Protein AF-A0A2V7JJJ7-F1 (afdb_monomer_lite)

Foldseek 3Di:
DDPPQDPVNVVVVCCVVVVVVVVVVVVVVVQVPDFPDKDKAKFAWADWDFDDDPQTKIKTWGFGCPDDPDDGDIDIDIHNDVVVSVVSVVQHPHIDMDIDTHD

pLDDT: mean 82.18, std 10.05, range [39.75, 92.44]

Radius of gyration: 22.82 Å; chains: 1; bounding box: 62×27×62 Å

Secondary structure (DSSP, 8-state):
------HHHHHHHHHHHHHHHHHHHHHHHHHHH---EEEEEEEEEEEEEEE-SSS-EEEEEEEE---TTSPPEEEEEEE--HHHHHHHHHTTTSEEEEEEEE-

Structure (mmCIF, N/CA/C/O backbone):
data_AF-A0A2V7JJJ7-F1
#
_entry.id   AF-A0A2V7JJJ7-F1
#
loop_
_atom_site.group_PDB
_atom_site.id
_atom_site.type_symbol
_atom_site.label_atom_id
_atom_site.label_alt_id
_atom_site.label_comp_id
_atom_site.label_asym_id
_atom_site.label_entity_id
_atom_site.label_seq_id
_atom_site.pdbx_PDB_ins_code
_atom_site.Cartn_x
_atom_site.Cartn_y
_atom_site.Cartn_z
_atom_site.occupancy
_atom_site.B_iso_or_equiv
_atom_site.auth_seq_id
_atom_site.auth_comp_id
_atom_site.auth_asym_id
_atom_site.auth_atom_id
_atom_site.pdbx_PDB_model_num
ATOM 1 N N . MET A 1 1 ? -28.852 -14.462 43.475 1.00 39.75 1 MET A N 1
ATOM 2 C CA . MET A 1 1 ? -28.885 -12.990 43.314 1.00 39.75 1 MET A CA 1
ATOM 3 C C . MET A 1 1 ? -29.264 -12.685 41.874 1.00 39.75 1 MET A C 1
ATOM 5 O O . MET A 1 1 ? -28.432 -12.847 40.994 1.00 39.75 1 MET A O 1
ATOM 9 N N . ASN A 1 2 ? -30.526 -12.331 41.618 1.00 45.25 2 ASN A N 1
ATOM 10 C CA . ASN A 1 2 ? -30.984 -11.966 40.275 1.00 45.25 2 ASN A CA 1
ATOM 11 C C . ASN A 1 2 ? -30.741 -10.469 40.080 1.00 45.25 2 ASN A C 1
ATOM 13 O O . ASN A 1 2 ? -31.491 -9.649 40.602 1.00 45.25 2 ASN A O 1
ATOM 17 N N . PHE A 1 3 ? -29.671 -10.113 39.371 1.00 60.66 3 PHE A N 1
ATOM 18 C CA . PHE A 1 3 ? -29.436 -8.733 38.955 1.00 60.66 3 PHE A CA 1
ATOM 19 C C . PHE A 1 3 ? -30.454 -8.365 37.870 1.00 60.66 3 PHE A C 1
ATOM 21 O O . PHE A 1 3 ? -30.303 -8.717 36.700 1.00 60.66 3 PHE A O 1
ATOM 28 N N . THR A 1 4 ? -31.524 -7.672 38.251 1.00 64.88 4 THR A N 1
ATOM 29 C CA . THR A 1 4 ? -32.495 -7.104 37.314 1.00 64.88 4 THR A CA 1
ATOM 30 C C . THR A 1 4 ? -31.910 -5.829 36.706 1.00 64.88 4 THR A C 1
ATOM 32 O O . THR A 1 4 ? -32.052 -4.731 37.233 1.00 64.88 4 THR A O 1
ATOM 35 N N . ILE A 1 5 ? -31.197 -5.974 35.586 1.00 69.19 5 ILE A N 1
ATOM 36 C CA . ILE A 1 5 ? -30.603 -4.835 34.872 1.00 69.19 5 ILE A CA 1
ATOM 37 C C . ILE A 1 5 ? -31.728 -3.933 34.333 1.00 69.19 5 ILE A C 1
ATOM 39 O O . ILE A 1 5 ? -32.514 -4.349 33.474 1.00 69.19 5 ILE A O 1
ATOM 43 N N . SER A 1 6 ? -31.788 -2.694 34.824 1.00 76.62 6 SER A N 1
ATOM 44 C CA . SER A 1 6 ? -32.751 -1.666 34.412 1.00 76.62 6 SER A CA 1
ATOM 45 C C . SER A 1 6 ? -32.559 -1.253 32.944 1.00 76.62 6 SER A C 1
ATOM 47 O O . SER A 1 6 ? -31.455 -1.328 32.398 1.00 76.62 6 SER A O 1
ATOM 49 N N . ARG A 1 7 ? -33.627 -0.776 32.284 1.00 78.19 7 ARG A N 1
ATOM 50 C CA . ARG A 1 7 ? -33.612 -0.301 30.882 1.00 78.19 7 ARG A CA 1
ATOM 51 C C . ARG A 1 7 ? -32.498 0.723 30.622 1.00 78.19 7 ARG A C 1
ATOM 53 O O . ARG A 1 7 ? -31.844 0.654 29.587 1.00 78.19 7 ARG A O 1
ATOM 60 N N . THR A 1 8 ? -32.243 1.618 31.575 1.00 76.25 8 THR A N 1
ATOM 61 C CA . THR A 1 8 ? -31.178 2.630 31.494 1.00 76.25 8 THR A CA 1
ATOM 62 C C . THR A 1 8 ? -29.781 2.017 31.589 1.00 76.25 8 THR A C 1
ATOM 64 O O . THR A 1 8 ? -28.901 2.393 30.825 1.00 76.25 8 THR A O 1
ATOM 67 N N . GLN A 1 9 ? -29.579 1.011 32.444 1.00 78.38 9 GLN A N 1
ATOM 68 C CA . GLN A 1 9 ? -28.297 0.305 32.567 1.00 78.38 9 GLN A CA 1
ATOM 69 C C . GLN A 1 9 ? -27.960 -0.497 31.303 1.00 78.38 9 GLN A C 1
ATOM 71 O O . GLN A 1 9 ? -26.807 -0.511 30.883 1.00 78.38 9 GLN A O 1
ATOM 76 N N . LYS A 1 10 ? -28.960 -1.098 30.640 1.00 79.06 10 LYS A N 1
ATOM 77 C CA . LYS A 1 10 ? -28.763 -1.761 29.336 1.00 79.06 10 LYS A CA 1
ATOM 78 C C . LYS A 1 10 ? -28.318 -0.774 28.255 1.00 79.06 10 LYS A C 1
ATOM 80 O O . LYS A 1 10 ? -27.424 -1.095 27.482 1.00 79.06 10 LYS A O 1
ATOM 85 N N . LEU A 1 11 ? -28.908 0.424 28.229 1.00 80.94 11 LEU A N 1
ATOM 86 C CA . LEU A 1 11 ? -28.530 1.487 27.291 1.00 80.94 11 LEU A CA 1
ATOM 87 C C . LEU A 1 11 ? -27.123 2.034 27.567 1.00 80.94 11 LEU A C 1
ATOM 89 O O . LEU A 1 11 ? -26.382 2.280 26.623 1.00 80.94 11 LEU A O 1
ATOM 93 N N . ILE A 1 12 ? -26.727 2.169 28.836 1.00 83.44 12 ILE A N 1
ATOM 94 C CA . ILE A 1 12 ? -25.374 2.606 29.214 1.00 83.44 12 ILE A CA 1
ATOM 95 C C . ILE A 1 12 ? -24.332 1.559 28.807 1.00 83.44 12 ILE A C 1
ATOM 97 O O . ILE A 1 12 ? -23.332 1.909 28.189 1.00 83.44 12 ILE A O 1
ATOM 101 N N . ILE A 1 13 ? -24.578 0.275 29.085 1.00 83.06 13 ILE A N 1
ATOM 102 C CA . ILE A 1 13 ? -23.675 -0.815 28.680 1.00 83.06 13 ILE A CA 1
ATOM 103 C C . ILE A 1 13 ? -23.576 -0.885 27.150 1.00 83.06 13 ILE A C 1
ATOM 105 O O . ILE A 1 13 ? -22.477 -0.992 26.611 1.00 83.06 13 ILE A O 1
ATOM 109 N N . ALA A 1 14 ? -24.703 -0.758 26.442 1.00 84.44 14 ALA A N 1
ATOM 110 C CA . ALA A 1 14 ? -24.705 -0.687 24.985 1.00 84.44 14 ALA A CA 1
ATOM 111 C C . ALA A 1 14 ? -23.908 0.524 24.479 1.00 84.44 14 ALA A C 1
ATOM 113 O O . ALA A 1 14 ? -23.092 0.372 23.579 1.00 84.44 14 ALA A O 1
ATOM 114 N N . GLY A 1 15 ? -24.069 1.701 25.089 1.00 85.88 15 GLY A N 1
ATOM 115 C CA . GLY A 1 15 ? -23.303 2.900 24.751 1.00 85.88 15 GLY A CA 1
ATOM 116 C C . GLY A 1 15 ? -21.798 2.724 24.958 1.00 85.88 15 GLY A C 1
ATOM 117 O O . GLY A 1 15 ? -21.025 3.058 24.069 1.00 85.88 15 GLY A O 1
ATOM 118 N N . VAL A 1 16 ? -21.376 2.130 26.077 1.00 88.75 16 VAL A N 1
ATOM 119 C CA . VAL A 1 16 ? -19.956 1.875 26.388 1.00 88.75 16 VAL A CA 1
ATOM 120 C C . VAL A 1 16 ? -19.301 0.912 25.393 1.00 88.75 16 VAL A C 1
ATOM 122 O O . VAL A 1 16 ? -18.109 1.034 25.135 1.00 88.75 16 VAL A O 1
ATOM 125 N N . VAL A 1 17 ? -20.059 -0.016 24.804 1.00 88.00 17 VAL A N 1
ATOM 126 C CA . VAL A 1 17 ? -19.539 -0.968 23.805 1.00 88.00 17 VAL A CA 1
ATOM 127 C C . VAL A 1 17 ? -19.638 -0.415 22.380 1.00 88.00 17 VAL A C 1
ATOM 129 O O . VAL A 1 17 ? -18.720 -0.579 21.580 1.00 88.00 17 VAL A O 1
ATOM 132 N N . ILE A 1 18 ? -20.734 0.265 22.047 1.00 90.25 18 ILE A N 1
ATOM 133 C CA . ILE A 1 18 ? -21.000 0.770 20.694 1.00 90.25 18 ILE A CA 1
ATOM 134 C C . ILE A 1 18 ? -20.173 2.025 20.398 1.00 90.25 18 ILE A C 1
ATOM 136 O O . ILE A 1 18 ? -19.685 2.182 19.282 1.00 90.25 18 ILE A O 1
ATOM 140 N N . LEU A 1 19 ? -19.9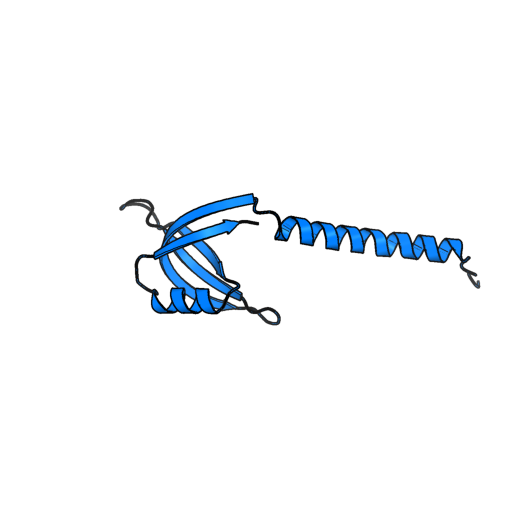62 2.902 21.381 1.00 91.19 19 LEU A N 1
ATOM 141 C CA . LEU A 1 19 ? -19.181 4.125 21.205 1.00 91.19 19 LEU A CA 1
ATOM 142 C C . LEU A 1 19 ? -17.738 3.863 20.725 1.00 91.19 19 LEU A C 1
ATOM 144 O O . LEU A 1 19 ? -17.358 4.453 19.713 1.00 91.19 19 LEU A O 1
ATOM 148 N N . PRO A 1 20 ? -16.929 2.983 21.354 1.00 90.44 20 PRO A N 1
ATOM 149 C CA . PRO A 1 20 ? -15.582 2.698 20.864 1.00 90.44 20 PRO A CA 1
ATOM 150 C C . PRO A 1 20 ? -15.590 2.010 19.496 1.00 90.44 20 PRO A C 1
ATOM 152 O O . PRO A 1 20 ? -14.709 2.289 18.688 1.00 90.44 20 PRO A O 1
ATOM 155 N N . LEU A 1 21 ? -16.594 1.176 19.190 1.00 91.44 21 LEU A N 1
ATOM 156 C CA . LEU A 1 21 ? -16.748 0.583 17.856 1.00 91.44 21 LEU A CA 1
ATOM 157 C C . LEU A 1 21 ? -16.979 1.657 16.788 1.00 91.44 21 LEU A C 1
ATOM 159 O O . LEU A 1 21 ? -16.306 1.654 15.759 1.00 91.44 21 LEU A O 1
ATOM 163 N N . ILE A 1 22 ? -17.873 2.611 17.055 1.00 92.12 22 ILE A N 1
ATOM 164 C CA . ILE A 1 22 ? -18.142 3.735 16.152 1.00 92.12 22 ILE A CA 1
ATOM 165 C C . ILE A 1 22 ? -16.881 4.582 15.969 1.00 92.12 22 ILE A C 1
ATOM 167 O O . ILE A 1 22 ? -16.485 4.852 14.834 1.00 92.12 22 ILE A O 1
ATOM 171 N N . LEU A 1 23 ? -16.206 4.947 17.061 1.00 92.44 23 LEU A N 1
ATOM 172 C CA . LEU A 1 23 ? -14.964 5.722 17.004 1.00 92.44 23 LEU A CA 1
ATOM 173 C C . LEU A 1 23 ? -13.877 4.999 16.202 1.00 92.44 23 LEU A C 1
ATOM 175 O O . LEU A 1 23 ? -13.215 5.623 15.378 1.00 92.44 23 LEU A O 1
ATOM 179 N N . PHE A 1 24 ? -13.733 3.685 16.375 1.00 92.38 24 PHE A N 1
ATOM 180 C CA . PHE A 1 24 ? -12.783 2.880 15.613 1.00 92.38 24 PHE A CA 1
ATOM 181 C C . PHE A 1 24 ? -13.125 2.842 14.116 1.00 92.38 24 PHE A C 1
ATOM 183 O O . PHE A 1 24 ? -12.247 3.029 13.270 1.00 92.38 24 PHE A O 1
ATOM 190 N N . THR A 1 25 ? -14.402 2.663 13.761 1.00 90.19 25 THR A N 1
ATOM 191 C CA . THR A 1 25 ? -14.834 2.695 12.352 1.00 90.19 25 THR A CA 1
ATOM 192 C C . THR A 1 25 ? -14.615 4.062 11.703 1.00 90.19 25 THR A C 1
ATOM 194 O O . THR A 1 25 ? -14.087 4.132 10.597 1.00 90.19 25 THR A O 1
ATOM 197 N N . LEU A 1 26 ? -14.932 5.155 12.402 1.00 90.88 26 LEU A N 1
ATOM 198 C CA . LEU A 1 26 ? -14.680 6.517 11.923 1.00 90.88 26 LEU A CA 1
ATOM 199 C C . LEU A 1 26 ? -13.187 6.802 11.777 1.00 90.88 26 LEU A C 1
ATOM 201 O O . LEU A 1 26 ? -12.771 7.374 10.774 1.00 90.88 26 LEU A O 1
ATOM 205 N N . TYR A 1 27 ? -12.380 6.376 12.749 1.00 87.94 27 TYR A N 1
ATOM 206 C CA . TYR A 1 27 ? -10.935 6.562 12.717 1.00 87.94 27 TYR A CA 1
ATOM 207 C C . TYR A 1 27 ? -10.298 5.833 11.532 1.00 87.94 27 TYR A C 1
ATOM 209 O O . TYR A 1 27 ? -9.575 6.449 10.753 1.00 87.94 27 TYR A O 1
ATOM 217 N N . THR A 1 28 ? -10.605 4.545 11.351 1.00 87.25 28 THR A N 1
ATOM 218 C CA . THR A 1 28 ? -10.089 3.768 10.212 1.00 87.25 28 THR A CA 1
ATOM 219 C C . THR A 1 28 ? -10.554 4.337 8.875 1.00 87.25 28 THR A C 1
ATOM 221 O O . THR A 1 28 ? -9.765 4.433 7.939 1.00 87.25 28 THR A O 1
ATOM 224 N N . TRP A 1 29 ? -11.806 4.785 8.777 1.00 87.25 29 TRP A N 1
ATOM 225 C CA . TRP A 1 29 ? -12.307 5.432 7.567 1.00 87.25 29 TRP A CA 1
ATOM 226 C C . TRP A 1 29 ? -11.575 6.745 7.255 1.00 87.25 29 TRP A C 1
ATOM 228 O O . TRP A 1 29 ? -11.201 6.980 6.103 1.00 87.25 29 TRP A O 1
ATOM 238 N N . ALA A 1 30 ? -11.321 7.575 8.269 1.00 85.31 30 ALA A N 1
ATOM 239 C CA . ALA A 1 30 ? -10.609 8.838 8.111 1.00 85.31 30 ALA A CA 1
ATOM 240 C C . ALA A 1 30 ? -9.149 8.628 7.676 1.00 85.31 30 ALA A C 1
ATOM 242 O O . ALA A 1 30 ? -8.697 9.285 6.738 1.00 85.31 30 ALA A O 1
ATOM 243 N N . THR A 1 31 ? -8.430 7.685 8.296 1.00 81.69 31 THR A N 1
ATOM 244 C CA . THR A 1 31 ? -7.022 7.407 7.962 1.00 81.69 31 THR A CA 1
ATOM 245 C C . THR A 1 31 ? -6.859 6.798 6.572 1.00 81.69 31 THR A C 1
ATOM 247 O O . THR A 1 31 ? -5.968 7.197 5.837 1.00 81.69 31 THR A O 1
ATOM 250 N N . LEU A 1 32 ? -7.753 5.898 6.151 1.00 79.06 32 LEU A N 1
ATOM 251 C CA . LEU A 1 32 ? -7.726 5.326 4.798 1.00 79.06 32 LEU A CA 1
ATOM 252 C C . LEU A 1 32 ? -8.115 6.329 3.699 1.00 79.06 32 LEU A C 1
ATOM 254 O O . LEU A 1 32 ? -7.758 6.121 2.538 1.00 79.06 32 LEU A O 1
ATOM 258 N N . SER A 1 33 ? -8.863 7.380 4.041 1.00 76.50 33 SER A N 1
ATOM 259 C CA . SER A 1 33 ? -9.335 8.384 3.078 1.00 76.50 33 SER A CA 1
ATOM 260 C C . SER A 1 33 ? -8.358 9.548 2.917 1.00 76.50 33 SER A C 1
ATOM 262 O O . SER A 1 33 ? -8.204 10.076 1.814 1.00 76.50 33 SER A O 1
ATOM 264 N N . TYR A 1 34 ? -7.681 9.955 3.993 1.00 80.62 34 TYR A N 1
ATOM 265 C CA . TYR A 1 34 ? -6.711 11.041 3.933 1.00 80.62 34 TYR A CA 1
ATOM 266 C C . TYR A 1 34 ? -5.433 10.573 3.229 1.00 80.62 34 TYR A C 1
ATOM 268 O O . TYR A 1 34 ? -4.975 9.458 3.436 1.00 80.62 34 TYR A O 1
ATOM 276 N N . THR A 1 35 ? -4.874 11.391 2.338 1.00 75.69 35 THR A N 1
ATOM 277 C CA . THR A 1 35 ? -3.574 11.113 1.709 1.00 75.69 35 THR A CA 1
ATOM 278 C C . THR A 1 35 ? -2.546 12.000 2.392 1.00 75.69 35 THR A C 1
ATOM 280 O O . THR A 1 35 ? -2.530 13.205 2.154 1.00 75.69 35 THR A O 1
ATOM 283 N N . TYR A 1 36 ? -1.723 11.422 3.264 1.00 75.06 36 TYR A N 1
ATOM 284 C CA . TYR A 1 36 ? -0.673 12.143 3.980 1.00 75.06 36 TYR A CA 1
ATOM 285 C C . TYR A 1 36 ? 0.440 12.633 3.045 1.00 75.06 36 TYR A C 1
ATOM 287 O O . TYR A 1 36 ? 0.942 13.742 3.204 1.00 75.06 36 TYR A O 1
ATOM 295 N N . SER A 1 37 ? 0.827 11.818 2.062 1.00 78.25 37 SER A N 1
ATOM 296 C CA . SER A 1 37 ? 1.907 12.153 1.131 1.00 78.25 37 SER A CA 1
ATOM 297 C C . SER A 1 37 ? 1.634 11.578 -0.252 1.00 78.25 37 SER A C 1
ATOM 299 O O . SER A 1 37 ? 1.087 10.487 -0.393 1.00 78.25 37 SER A O 1
ATOM 301 N N . SER A 1 38 ? 2.016 12.307 -1.291 1.00 84.00 38 SER A N 1
ATOM 302 C CA . SER A 1 38 ? 1.969 11.835 -2.672 1.00 84.00 38 SER A CA 1
ATOM 303 C C . SER A 1 38 ? 3.243 12.238 -3.389 1.00 84.00 38 SER A C 1
ATOM 305 O O . SER A 1 38 ? 3.741 13.342 -3.180 1.00 84.00 38 SER A O 1
ATOM 307 N N . GLY A 1 39 ? 3.750 11.373 -4.258 1.00 83.88 39 GLY A N 1
ATOM 308 C CA . GLY A 1 39 ? 4.935 11.672 -5.051 1.00 83.88 39 GLY A CA 1
ATOM 309 C C . GLY A 1 39 ? 5.209 10.611 -6.103 1.00 83.88 39 GLY A C 1
ATOM 310 O O . GLY A 1 39 ? 4.452 9.650 -6.246 1.00 83.88 39 GLY A O 1
ATOM 311 N N . ASP A 1 40 ? 6.326 10.778 -6.802 1.00 84.44 40 ASP A N 1
ATOM 312 C CA . ASP A 1 40 ? 6.767 9.876 -7.860 1.00 84.44 40 ASP A CA 1
ATOM 313 C C . ASP A 1 40 ? 8.084 9.204 -7.472 1.00 84.44 40 ASP A C 1
ATOM 315 O O . ASP A 1 40 ? 8.990 9.836 -6.925 1.00 84.44 40 ASP A O 1
ATOM 319 N N . ARG A 1 41 ? 8.212 7.908 -7.765 1.00 84.88 41 ARG A N 1
ATOM 320 C CA . ARG A 1 41 ? 9.475 7.168 -7.647 1.00 84.88 41 ARG A CA 1
ATOM 321 C C . ARG A 1 41 ? 9.773 6.446 -8.950 1.00 84.88 41 ARG A C 1
ATOM 323 O O . ARG A 1 41 ? 8.917 5.747 -9.482 1.00 84.88 41 ARG A O 1
ATOM 330 N N . ALA A 1 42 ? 10.995 6.598 -9.453 1.00 85.81 42 ALA A N 1
ATOM 331 C CA . ALA A 1 42 ? 11.453 5.924 -10.662 1.00 85.81 42 ALA A CA 1
ATOM 332 C C . ALA A 1 42 ? 12.522 4.880 -10.335 1.00 85.81 42 ALA A C 1
ATOM 334 O O . ALA A 1 42 ? 13.477 5.155 -9.608 1.00 85.81 42 ALA A O 1
ATOM 335 N N . GLY A 1 43 ? 12.382 3.690 -10.906 1.00 86.69 43 GLY A N 1
ATOM 336 C CA . GLY A 1 43 ? 13.273 2.575 -10.620 1.00 86.69 43 GLY A CA 1
ATOM 337 C C . GLY A 1 43 ? 12.938 1.328 -11.424 1.00 86.69 43 GLY A C 1
ATOM 338 O O . GLY A 1 43 ? 12.214 1.383 -12.420 1.00 86.69 43 GLY A O 1
ATOM 339 N N . TYR A 1 44 ? 13.482 0.200 -10.980 1.00 87.12 44 TYR A N 1
ATOM 340 C CA . TYR A 1 44 ? 13.218 -1.113 -11.564 1.00 87.12 44 TYR A CA 1
ATOM 341 C C . TYR A 1 44 ? 12.427 -1.967 -10.581 1.00 87.12 44 TYR A C 1
ATOM 343 O O . TYR A 1 44 ? 12.840 -2.134 -9.433 1.00 87.12 44 TYR A O 1
ATOM 351 N N . VAL A 1 45 ? 11.301 -2.527 -11.023 1.00 88.06 45 VAL A N 1
ATOM 352 C CA . VAL A 1 45 ? 10.530 -3.479 -10.212 1.00 88.06 45 VAL A CA 1
ATOM 353 C C . VAL A 1 45 ? 11.247 -4.826 -10.247 1.00 88.06 45 VAL A C 1
ATOM 355 O O . VAL A 1 45 ? 11.384 -5.423 -11.314 1.00 88.06 45 VAL A O 1
ATOM 358 N N . GLN A 1 46 ? 11.724 -5.284 -9.088 1.00 84.88 46 GLN A N 1
ATOM 359 C CA . GLN A 1 46 ? 12.467 -6.544 -8.967 1.00 84.88 46 GLN A CA 1
ATOM 360 C C . GLN A 1 46 ? 11.559 -7.710 -8.586 1.00 84.88 46 GLN A C 1
ATOM 362 O O . GLN A 1 46 ? 11.757 -8.836 -9.036 1.00 84.88 46 GLN A O 1
ATOM 367 N N . LYS A 1 47 ? 10.554 -7.449 -7.748 1.00 86.56 47 LYS A N 1
ATOM 368 C CA . LYS A 1 47 ? 9.657 -8.478 -7.230 1.00 86.56 47 LYS A CA 1
ATOM 369 C C . LYS A 1 47 ? 8.243 -7.940 -7.194 1.00 86.56 47 LYS A C 1
ATOM 371 O O . LYS A 1 47 ? 8.018 -6.845 -6.695 1.00 86.56 47 LYS A O 1
ATOM 376 N N . PHE A 1 48 ? 7.295 -8.720 -7.692 1.00 91.38 48 PHE A N 1
ATOM 377 C CA . PHE A 1 48 ? 5.877 -8.396 -7.646 1.00 91.38 48 PHE A CA 1
ATOM 378 C C . PHE A 1 48 ? 5.089 -9.684 -7.428 1.00 91.38 48 PHE A C 1
ATOM 380 O O . PHE A 1 48 ? 5.302 -10.670 -8.129 1.00 91.38 48 PHE A O 1
ATOM 387 N N . SER A 1 49 ? 4.246 -9.728 -6.399 1.00 88.44 49 SER A N 1
ATOM 388 C CA . SER A 1 49 ? 3.534 -10.949 -6.023 1.00 88.44 49 SER A CA 1
ATOM 389 C C . SER A 1 49 ? 2.183 -10.632 -5.400 1.00 88.44 49 SER A C 1
ATOM 391 O O . SER A 1 49 ? 2.050 -9.695 -4.613 1.00 88.44 49 SER A O 1
ATOM 393 N N . ARG A 1 50 ? 1.175 -11.439 -5.735 1.00 90.12 50 ARG A N 1
ATOM 394 C CA . ARG A 1 50 ? -0.163 -11.349 -5.152 1.00 90.12 50 ARG A CA 1
ATOM 395 C C . ARG A 1 50 ? -0.183 -12.093 -3.821 1.00 90.12 50 ARG A C 1
ATOM 397 O O . ARG A 1 50 ? -0.144 -13.323 -3.805 1.00 90.12 50 ARG A O 1
ATOM 404 N N . LYS A 1 51 ? -0.255 -11.356 -2.715 1.00 86.06 51 LYS A N 1
ATOM 405 C CA . LYS A 1 51 ? -0.241 -11.905 -1.353 1.00 86.06 51 LYS A CA 1
ATOM 406 C C . LYS A 1 51 ? -1.540 -11.593 -0.619 1.00 86.06 51 LYS A C 1
ATOM 408 O O . LYS A 1 51 ? -2.265 -10.676 -0.983 1.00 86.06 51 LYS A O 1
ATOM 413 N N . GLY A 1 52 ? -1.844 -12.387 0.402 1.00 85.81 52 GLY A N 1
ATOM 414 C CA . GLY A 1 52 ? -3.036 -12.235 1.239 1.00 85.81 52 GLY A CA 1
ATOM 415 C C . GLY A 1 52 ? -3.905 -13.491 1.263 1.00 85.81 52 GLY A C 1
ATOM 416 O O . GLY A 1 52 ? -3.951 -14.254 0.295 1.00 85.81 52 GLY A O 1
ATOM 417 N N . TRP A 1 53 ? -4.580 -13.708 2.395 1.00 75.88 53 TRP A N 1
ATOM 418 C CA . TRP A 1 53 ? -5.409 -14.895 2.619 1.00 75.88 53 TRP A CA 1
ATOM 419 C C . TRP A 1 53 ? -6.891 -14.635 2.312 1.00 75.88 53 TRP A C 1
ATOM 421 O O . TRP A 1 53 ? -7.449 -15.322 1.462 1.00 75.88 53 TRP A O 1
ATOM 431 N N . LEU A 1 54 ? -7.492 -13.596 2.913 1.00 77.88 54 LEU A N 1
ATOM 432 C CA . LEU A 1 54 ? -8.864 -13.153 2.607 1.00 77.88 54 LEU A CA 1
ATOM 433 C C . LEU A 1 54 ? -8.913 -11.974 1.620 1.00 77.88 54 LEU A C 1
ATOM 435 O O . LEU A 1 54 ? -9.637 -12.032 0.631 1.00 77.88 54 LEU A O 1
ATOM 439 N N . CYS A 1 55 ? -8.116 -10.926 1.843 1.00 81.69 55 CYS A N 1
ATOM 440 C CA . CYS A 1 55 ? -8.026 -9.767 0.949 1.00 81.69 55 CYS A CA 1
ATOM 441 C C . CYS A 1 55 ? -6.679 -9.790 0.228 1.00 81.69 55 CYS A C 1
ATOM 443 O O . CYS A 1 55 ? -5.669 -9.371 0.791 1.00 81.69 55 CYS A O 1
ATOM 445 N N . LYS A 1 56 ? -6.652 -10.321 -1.001 1.00 83.00 56 LYS A N 1
ATOM 446 C CA . LYS A 1 56 ? -5.420 -10.381 -1.795 1.00 83.00 56 LYS A CA 1
ATOM 447 C C . LYS A 1 56 ? -5.063 -9.006 -2.347 1.00 83.00 56 LYS A C 1
ATOM 449 O O . LYS A 1 56 ? -5.856 -8.409 -3.071 1.00 83.00 56 LYS A O 1
ATOM 454 N N . THR A 1 57 ? -3.850 -8.555 -2.073 1.00 91.31 57 THR A N 1
ATOM 455 C CA . THR A 1 57 ? -3.255 -7.343 -2.635 1.00 91.31 57 THR A CA 1
ATOM 456 C C . THR A 1 57 ? -1.983 -7.698 -3.388 1.00 91.31 57 THR A C 1
ATOM 458 O O . THR A 1 57 ? -1.372 -8.750 -3.180 1.00 91.31 57 THR A O 1
ATOM 461 N N . TRP A 1 58 ? -1.589 -6.839 -4.318 1.00 91.44 58 TRP A N 1
ATOM 462 C CA . TRP A 1 58 ? -0.325 -7.005 -5.013 1.00 91.44 58 TRP A CA 1
ATOM 463 C C . TRP A 1 58 ? 0.760 -6.238 -4.282 1.00 91.44 58 TRP A C 1
ATOM 465 O O . TRP A 1 58 ? 0.667 -5.024 -4.132 1.00 91.44 58 TRP A O 1
ATOM 475 N N . GLU A 1 59 ? 1.787 -6.944 -3.837 1.00 89.62 59 GLU A N 1
ATOM 476 C CA . GLU A 1 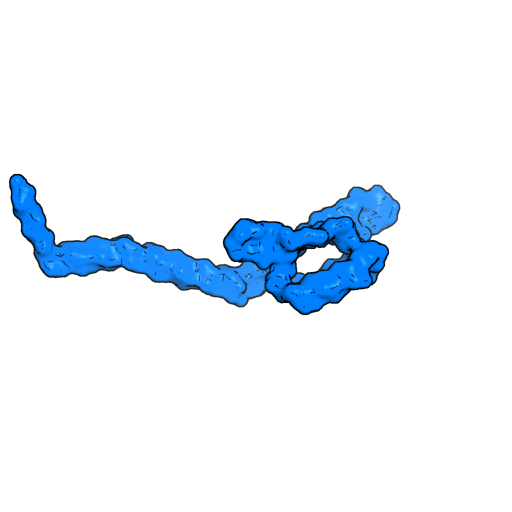59 ? 2.942 -6.354 -3.175 1.00 89.62 59 GLU A CA 1
ATOM 477 C C . GLU A 1 59 ? 4.129 -6.357 -4.125 1.00 89.62 59 GLU A C 1
ATOM 479 O O . GLU A 1 59 ? 4.483 -7.393 -4.699 1.00 89.62 59 GLU A O 1
ATOM 484 N N . GLY A 1 60 ? 4.742 -5.189 -4.280 1.00 89.56 60 GLY A N 1
ATOM 485 C CA . GLY A 1 60 ? 5.904 -4.981 -5.121 1.00 89.56 60 GLY A CA 1
ATOM 486 C C . GLY A 1 60 ? 7.087 -4.409 -4.363 1.00 89.56 60 GLY A C 1
ATOM 487 O O . GLY A 1 60 ? 6.931 -3.660 -3.402 1.00 89.56 60 GLY A O 1
ATOM 488 N N . GLU A 1 61 ? 8.276 -4.759 -4.831 1.00 89.38 61 GLU A N 1
ATOM 489 C CA . GLU A 1 61 ? 9.546 -4.179 -4.425 1.00 89.38 61 GLU A CA 1
ATOM 490 C C . GLU A 1 61 ? 10.210 -3.574 -5.662 1.00 89.38 61 GLU A C 1
ATOM 492 O O . GLU A 1 61 ? 10.414 -4.246 -6.681 1.00 89.38 61 GLU A O 1
ATOM 497 N N . MET A 1 62 ? 10.538 -2.291 -5.569 1.00 87.12 62 MET A N 1
ATOM 498 C CA . MET A 1 62 ? 11.269 -1.544 -6.580 1.00 87.12 62 MET A CA 1
ATOM 499 C C . MET A 1 62 ? 12.633 -1.139 -6.037 1.00 87.12 62 MET A C 1
ATOM 501 O O . MET A 1 62 ? 12.725 -0.583 -4.951 1.00 87.12 62 MET A O 1
ATOM 505 N N . ALA A 1 63 ? 13.681 -1.334 -6.828 1.00 85.81 63 ALA A N 1
ATOM 506 C CA . ALA A 1 63 ? 14.967 -0.705 -6.576 1.00 85.81 63 ALA A CA 1
ATOM 507 C C . ALA A 1 63 ? 14.985 0.699 -7.181 1.00 85.81 63 ALA A C 1
ATOM 509 O O . ALA A 1 63 ? 14.922 0.863 -8.405 1.00 85.81 63 ALA A O 1
ATOM 510 N N . VAL A 1 64 ? 15.071 1.706 -6.317 1.00 81.19 64 VAL A N 1
ATOM 511 C CA . VAL A 1 64 ? 15.279 3.100 -6.707 1.00 81.19 64 VAL A CA 1
ATOM 512 C C . VAL A 1 64 ? 16.773 3.301 -6.940 1.00 81.19 64 VAL A C 1
ATOM 514 O O . VAL A 1 64 ? 17.603 2.933 -6.108 1.00 81.19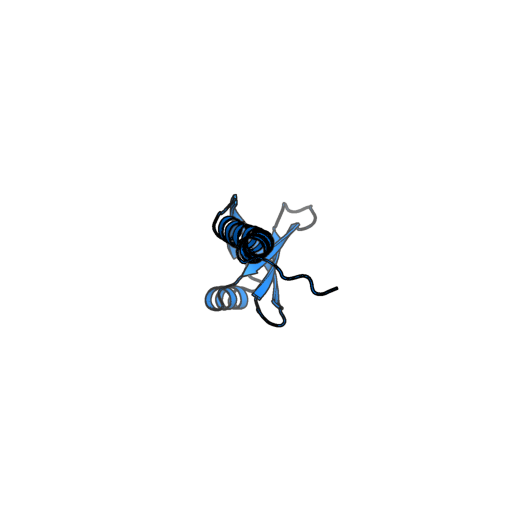 64 VAL A O 1
ATOM 517 N N . ILE A 1 65 ? 17.131 3.856 -8.098 1.00 68.00 65 ILE A N 1
ATOM 518 C CA . ILE A 1 65 ? 18.532 4.122 -8.434 1.00 68.00 65 ILE A CA 1
ATOM 519 C C . ILE A 1 65 ? 18.947 5.406 -7.721 1.00 68.00 65 ILE A C 1
ATOM 521 O O . ILE A 1 65 ? 18.741 6.510 -8.223 1.00 68.00 65 ILE A O 1
ATOM 525 N N . THR A 1 66 ? 19.529 5.259 -6.542 1.00 63.97 66 THR A N 1
ATOM 526 C CA . THR A 1 66 ? 20.084 6.353 -5.750 1.00 63.97 66 THR A CA 1
ATOM 527 C C . THR A 1 66 ? 21.569 6.483 -6.076 1.00 63.97 66 THR A C 1
ATOM 529 O O . THR A 1 66 ? 22.407 6.102 -5.282 1.00 63.97 66 THR A O 1
ATOM 532 N N . THR A 1 67 ? 21.911 7.003 -7.260 1.00 59.59 67 THR A N 1
ATOM 533 C CA . THR A 1 67 ? 23.302 7.330 -7.660 1.00 59.59 67 THR A CA 1
ATOM 534 C C . THR A 1 67 ? 24.252 6.112 -7.790 1.00 59.59 67 THR A C 1
ATOM 536 O O . THR A 1 67 ? 24.161 5.118 -7.081 1.00 59.59 67 THR A O 1
ATOM 539 N N . ALA A 1 68 ? 25.183 6.154 -8.749 1.00 56.94 68 ALA A N 1
ATOM 540 C CA . ALA A 1 68 ? 25.902 4.982 -9.282 1.00 56.94 68 ALA A CA 1
ATOM 541 C C . ALA A 1 68 ? 26.821 4.192 -8.311 1.00 56.94 68 ALA A C 1
ATOM 543 O O . ALA A 1 68 ? 27.395 3.191 -8.728 1.00 56.94 68 ALA A O 1
ATOM 544 N N . ALA A 1 69 ? 26.970 4.602 -7.047 1.00 58.25 69 ALA A N 1
ATOM 545 C CA . ALA A 1 69 ? 27.898 3.986 -6.090 1.00 58.25 69 ALA A CA 1
ATOM 546 C C . ALA A 1 69 ? 27.261 3.557 -4.755 1.00 58.25 69 ALA A C 1
ATOM 548 O O . ALA A 1 69 ? 27.973 3.128 -3.850 1.00 58.25 69 ALA A O 1
ATOM 549 N N . THR A 1 70 ? 25.939 3.661 -4.606 1.00 59.81 70 THR A N 1
ATOM 550 C CA . THR A 1 70 ? 25.258 3.392 -3.332 1.00 59.81 70 THR A CA 1
ATOM 551 C C . THR A 1 70 ? 24.236 2.269 -3.443 1.00 59.81 70 THR A C 1
ATOM 553 O O . THR A 1 70 ? 23.667 2.012 -4.504 1.00 59.81 70 THR A O 1
ATOM 556 N N . MET A 1 71 ? 24.050 1.554 -2.327 1.00 61.47 71 MET A N 1
ATOM 557 C CA . MET A 1 71 ? 23.089 0.458 -2.197 1.00 61.47 71 MET A CA 1
ATOM 558 C C . MET A 1 71 ? 21.714 0.918 -2.694 1.00 61.47 71 MET A C 1
ATOM 560 O O . MET A 1 71 ? 21.201 1.934 -2.229 1.00 61.47 71 MET A O 1
ATOM 564 N N . GLN A 1 72 ? 21.134 0.176 -3.643 1.00 66.69 72 GLN A N 1
ATOM 565 C CA . GLN A 1 72 ? 19.814 0.482 -4.195 1.00 66.69 72 GLN A CA 1
ATOM 566 C C . GLN A 1 72 ? 18.777 0.512 -3.069 1.00 66.69 72 GLN A C 1
ATOM 568 O O . GLN A 1 72 ? 18.567 -0.494 -2.385 1.00 66.69 72 GLN A O 1
ATOM 573 N N . GLU A 1 73 ? 18.121 1.658 -2.883 1.00 78.19 73 GLU A N 1
ATOM 574 C CA . GLU A 1 73 ? 17.039 1.777 -1.911 1.00 78.19 73 GLU A CA 1
ATOM 575 C C . GLU A 1 73 ? 15.847 0.943 -2.394 1.00 78.19 73 GLU A C 1
ATOM 577 O O . GLU A 1 73 ? 15.324 1.140 -3.496 1.00 78.19 73 GLU A O 1
ATOM 582 N N . LYS A 1 74 ? 15.426 -0.015 -1.566 1.00 83.12 74 LYS A N 1
ATOM 583 C CA . LYS A 1 74 ? 14.259 -0.858 -1.826 1.00 83.12 74 LYS A CA 1
ATOM 584 C C . LYS A 1 74 ? 13.001 -0.107 -1.415 1.00 83.12 74 LYS A C 1
ATOM 586 O O . LYS A 1 74 ? 12.767 0.130 -0.234 1.00 83.12 74 LYS A O 1
ATOM 591 N N . PHE A 1 75 ? 12.173 0.235 -2.390 1.00 85.88 75 PHE A N 1
ATOM 592 C CA . PHE A 1 75 ? 10.857 0.807 -2.181 1.00 85.88 75 PHE A CA 1
ATOM 593 C C . PHE A 1 75 ? 9.786 -0.277 -2.260 1.00 85.88 75 PHE A C 1
ATOM 595 O O . PHE A 1 75 ? 9.574 -0.886 -3.310 1.00 85.88 75 PHE A O 1
ATOM 602 N N . TYR A 1 76 ? 9.096 -0.498 -1.146 1.00 89.06 76 TYR A N 1
ATOM 603 C C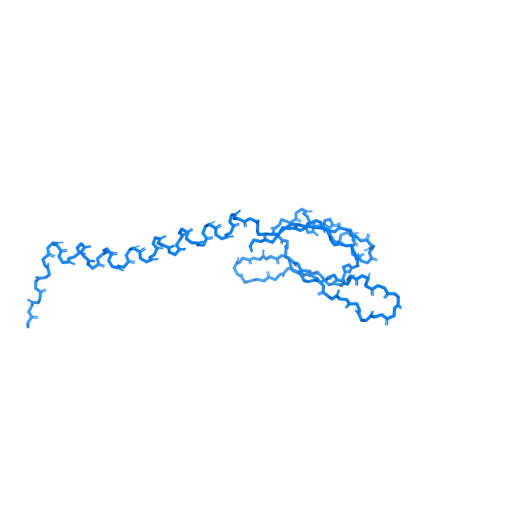A . TYR A 1 76 ? 7.967 -1.415 -1.075 1.00 89.06 76 TYR A CA 1
ATOM 604 C C . TYR A 1 76 ? 6.671 -0.667 -1.367 1.00 89.06 76 TYR A C 1
ATOM 606 O O . TYR A 1 76 ? 6.403 0.380 -0.781 1.00 89.06 76 TYR A O 1
ATOM 614 N N . PHE A 1 77 ? 5.852 -1.217 -2.256 1.00 89.75 77 PHE A N 1
ATOM 615 C CA . PHE A 1 77 ? 4.574 -0.629 -2.634 1.00 89.75 77 PHE A CA 1
ATOM 616 C C . PHE A 1 77 ? 3.479 -1.690 -2.698 1.00 89.75 77 PHE A C 1
ATOM 618 O O . PHE A 1 77 ? 3.736 -2.874 -2.914 1.00 89.75 77 PHE A O 1
ATOM 625 N N . THR A 1 78 ? 2.234 -1.255 -2.507 1.00 90.00 78 THR A N 1
ATOM 626 C CA . THR A 1 78 ? 1.054 -2.121 -2.585 1.00 90.00 78 THR A CA 1
ATOM 627 C C . THR A 1 78 ? 0.088 -1.590 -3.633 1.00 90.00 78 THR A C 1
ATOM 629 O O . THR A 1 78 ? -0.257 -0.410 -3.632 1.00 90.00 78 THR A O 1
ATOM 632 N N . VAL A 1 79 ? -0.387 -2.471 -4.510 1.00 91.00 79 VAL A N 1
ATOM 633 C CA . VAL A 1 79 ? -1.365 -2.163 -5.552 1.00 91.00 79 VAL A CA 1
ATOM 634 C C . VAL A 1 79 ? -2.649 -2.934 -5.271 1.00 91.00 79 VAL A C 1
ATOM 636 O O . VAL A 1 79 ? -2.658 -4.161 -5.173 1.00 91.00 79 VAL A O 1
ATOM 639 N N . LYS A 1 80 ? -3.754 -2.197 -5.130 1.00 87.81 80 LYS A N 1
ATOM 640 C CA . LYS A 1 80 ? -5.091 -2.770 -4.899 1.00 87.81 80 LYS A CA 1
ATOM 641 C C . LYS A 1 80 ? -5.844 -3.077 -6.201 1.00 87.81 80 LYS A C 1
ATOM 643 O O . LYS A 1 80 ? -6.757 -3.889 -6.187 1.00 87.81 80 LYS A O 1
ATOM 648 N N . ASN A 1 81 ? -5.488 -2.424 -7.310 1.00 87.88 81 ASN A N 1
ATOM 649 C CA . ASN A 1 81 ? -6.189 -2.546 -8.590 1.00 87.88 81 ASN A CA 1
ATOM 650 C C . ASN A 1 81 ? -5.494 -3.559 -9.519 1.00 87.88 81 ASN A C 1
ATOM 652 O O . ASN A 1 81 ? -4.344 -3.352 -9.910 1.00 87.88 81 ASN A O 1
ATOM 656 N N . ASP A 1 82 ? -6.219 -4.608 -9.915 1.00 87.75 82 ASP A N 1
ATOM 657 C CA . ASP A 1 82 ? -5.713 -5.688 -10.772 1.00 87.75 82 ASP A CA 1
ATOM 658 C C . ASP A 1 82 ? -5.279 -5.200 -12.173 1.00 87.75 82 ASP A C 1
ATOM 660 O O . ASP A 1 82 ? -4.302 -5.705 -12.721 1.00 87.75 82 ASP A O 1
ATOM 664 N N . ALA A 1 83 ? -5.919 -4.170 -12.738 1.00 89.12 83 ALA A N 1
ATOM 665 C CA . ALA A 1 83 ? -5.527 -3.617 -14.039 1.00 89.12 83 ALA A CA 1
ATOM 666 C C . ALA A 1 83 ? -4.181 -2.874 -13.977 1.00 89.12 83 ALA A C 1
ATOM 668 O O . ALA A 1 83 ? -3.382 -2.936 -14.912 1.00 89.12 83 ALA A O 1
ATOM 669 N N . VAL A 1 84 ? -3.907 -2.183 -12.865 1.00 87.75 84 VAL A N 1
ATOM 670 C CA . VAL A 1 84 ? -2.607 -1.532 -12.629 1.00 87.75 84 VAL A CA 1
ATOM 671 C C . VAL A 1 84 ? -1.536 -2.591 -12.375 1.00 87.75 84 VAL A C 1
ATOM 673 O O . VAL A 1 84 ? -0.432 -2.485 -12.903 1.00 87.75 84 VAL A O 1
ATOM 676 N N . ALA A 1 85 ? -1.880 -3.642 -11.629 1.00 89.81 85 ALA A N 1
ATOM 677 C CA . ALA A 1 85 ? -0.992 -4.769 -11.387 1.00 89.81 85 ALA A CA 1
ATOM 678 C C . ALA A 1 85 ? -0.583 -5.476 -12.690 1.00 89.81 85 ALA A C 1
ATOM 680 O O . ALA A 1 85 ? 0.599 -5.750 -12.874 1.00 89.81 85 ALA A O 1
ATOM 681 N N . ALA A 1 86 ? -1.517 -5.693 -13.621 1.00 89.88 86 ALA A N 1
ATOM 682 C CA . ALA A 1 86 ? -1.215 -6.264 -14.935 1.00 89.88 86 ALA A CA 1
ATOM 683 C C . ALA A 1 86 ? -0.197 -5.413 -15.716 1.00 89.88 86 ALA A C 1
ATOM 685 O O . ALA A 1 86 ? 0.812 -5.931 -16.183 1.00 89.88 86 ALA A O 1
ATOM 686 N N . ARG A 1 87 ? -0.383 -4.086 -15.758 1.00 89.19 87 ARG A N 1
ATOM 687 C CA . ARG A 1 87 ? 0.565 -3.170 -16.422 1.00 89.19 87 ARG A CA 1
ATOM 688 C C . ARG A 1 87 ? 1.959 -3.198 -15.795 1.00 89.19 87 ARG A C 1
ATOM 690 O O . ARG A 1 87 ? 2.960 -3.112 -16.505 1.00 89.19 87 ARG A O 1
ATOM 697 N N . ILE A 1 88 ? 2.037 -3.303 -14.468 1.00 88.19 88 ILE A N 1
ATOM 698 C CA . ILE A 1 88 ? 3.316 -3.436 -13.756 1.00 88.19 88 ILE A CA 1
ATOM 699 C C . ILE A 1 88 ? 3.966 -4.780 -14.088 1.00 88.19 88 ILE A C 1
ATOM 701 O O . ILE A 1 88 ? 5.167 -4.827 -14.331 1.00 88.19 88 ILE A O 1
ATOM 705 N N . ASN A 1 89 ? 3.177 -5.852 -14.161 1.00 89.06 89 ASN A N 1
ATOM 706 C CA . ASN A 1 89 ? 3.660 -7.178 -14.526 1.00 89.06 89 ASN A CA 1
ATOM 707 C C . ASN A 1 89 ? 4.261 -7.202 -15.946 1.00 89.06 89 ASN A C 1
ATOM 709 O O . ASN A 1 89 ? 5.353 -7.727 -16.143 1.00 89.06 89 ASN A O 1
ATOM 713 N N . ASP A 1 90 ? 3.612 -6.546 -16.910 1.00 88.62 90 ASP A N 1
ATOM 714 C CA . ASP A 1 90 ? 4.094 -6.435 -18.299 1.00 88.62 90 ASP A CA 1
ATOM 715 C C . ASP A 1 90 ? 5.356 -5.561 -18.441 1.00 88.62 90 ASP A C 1
ATOM 717 O O . ASP A 1 90 ? 6.076 -5.614 -19.445 1.00 88.62 90 ASP A O 1
ATOM 721 N N . THR A 1 91 ? 5.625 -4.721 -17.440 1.00 86.94 91 THR A N 1
ATOM 722 C CA . THR A 1 91 ? 6.782 -3.818 -17.397 1.00 86.94 91 THR A CA 1
ATOM 723 C C . THR A 1 91 ? 7.869 -4.281 -16.425 1.00 86.94 91 THR A C 1
ATOM 725 O O . THR A 1 91 ? 8.850 -3.562 -16.222 1.00 86.94 91 THR A O 1
ATOM 728 N N . LEU A 1 92 ? 7.760 -5.499 -15.879 1.00 85.50 92 LEU A N 1
ATOM 729 C CA . LEU A 1 92 ? 8.807 -6.103 -15.054 1.00 85.50 92 LEU A CA 1
ATOM 730 C C . LEU A 1 92 ? 10.146 -6.143 -15.798 1.00 85.50 92 LEU A C 1
ATOM 732 O O . LEU A 1 92 ? 10.220 -6.445 -16.989 1.00 85.50 92 LEU A O 1
ATOM 736 N N . GLY A 1 93 ? 11.218 -5.793 -15.086 1.00 80.56 93 GLY A N 1
ATOM 737 C CA . GLY A 1 93 ? 12.563 -5.673 -15.656 1.00 80.56 93 GLY A CA 1
ATOM 738 C C . GLY A 1 93 ? 12.809 -4.405 -16.485 1.00 80.56 93 GLY A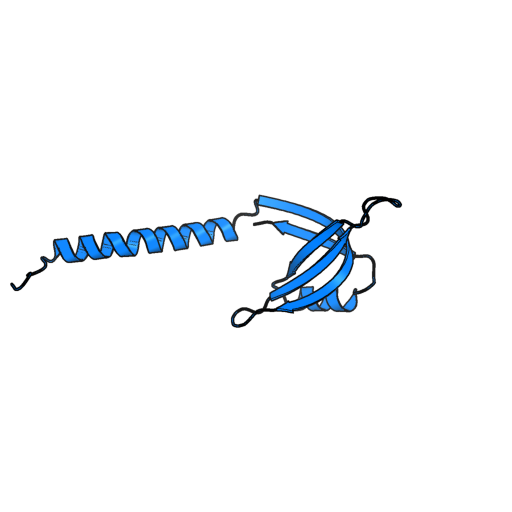 C 1
ATOM 739 O O . GLY A 1 93 ? 13.952 -4.146 -16.856 1.00 80.56 93 GLY A O 1
ATOM 740 N N . LYS A 1 94 ? 11.790 -3.574 -16.745 1.00 84.94 94 LYS A N 1
ATOM 741 C CA . LYS A 1 94 ? 11.949 -2.263 -17.396 1.00 84.94 94 LYS A CA 1
ATOM 742 C C . LYS A 1 94 ? 12.023 -1.146 -16.356 1.00 84.94 94 LYS A C 1
ATOM 744 O O . LYS A 1 94 ? 11.559 -1.286 -15.224 1.00 84.94 94 LYS A O 1
ATOM 749 N N . ARG A 1 95 ? 12.611 -0.011 -16.749 1.00 83.12 95 ARG A N 1
ATOM 750 C CA . ARG A 1 95 ? 12.601 1.205 -15.929 1.00 83.12 95 ARG A CA 1
ATOM 751 C C . ARG A 1 95 ? 11.192 1.786 -15.944 1.00 83.12 95 ARG A C 1
ATOM 753 O O . ARG A 1 95 ? 10.688 2.129 -17.010 1.00 83.12 95 ARG A O 1
ATOM 760 N N . VAL A 1 96 ? 10.582 1.920 -14.773 1.00 85.19 96 VAL A N 1
ATOM 761 C CA . VAL A 1 96 ? 9.232 2.473 -14.614 1.00 85.19 96 VAL A CA 1
ATOM 762 C C . VAL A 1 96 ? 9.234 3.601 -13.589 1.00 85.19 96 VAL A C 1
ATOM 764 O O . VAL A 1 96 ? 10.041 3.609 -12.659 1.00 85.19 96 VAL A O 1
ATOM 767 N N . ALA A 1 97 ? 8.330 4.559 -13.769 1.00 85.50 97 ALA A N 1
ATOM 768 C CA . ALA A 1 97 ? 8.026 5.588 -12.785 1.00 85.50 97 ALA A CA 1
ATOM 769 C C . ALA A 1 97 ? 6.643 5.304 -12.193 1.00 85.50 97 ALA A C 1
ATOM 771 O O . ALA A 1 97 ? 5.671 5.155 -12.932 1.00 85.50 97 ALA A O 1
ATOM 772 N N . LEU A 1 98 ? 6.569 5.181 -10.870 1.00 86.00 98 LEU A N 1
ATOM 773 C CA . LEU A 1 98 ? 5.337 4.960 -10.128 1.00 86.00 98 LEU A CA 1
ATOM 774 C C . LEU A 1 98 ? 4.963 6.228 -9.370 1.00 86.00 98 LEU A C 1
ATOM 776 O O . LEU A 1 98 ? 5.719 6.691 -8.515 1.00 86.00 98 LEU A O 1
ATOM 780 N N . THR A 1 99 ? 3.762 6.724 -9.637 1.00 85.75 99 THR A N 1
ATOM 781 C CA . THR A 1 99 ? 3.095 7.714 -8.793 1.00 85.75 99 THR A CA 1
ATOM 782 C C . THR A 1 99 ? 2.409 6.991 -7.644 1.00 85.75 99 THR A C 1
ATOM 784 O O . THR A 1 99 ? 1.593 6.093 -7.869 1.00 85.75 99 THR A O 1
ATOM 787 N N . TYR A 1 100 ? 2.732 7.368 -6.409 1.00 85.69 100 TYR A N 1
ATOM 788 C CA . TYR A 1 100 ? 2.177 6.755 -5.208 1.00 85.69 100 TYR A CA 1
ATOM 789 C C . TYR A 1 100 ? 1.426 7.772 -4.349 1.00 85.69 100 TYR A C 1
ATOM 791 O O . TYR A 1 100 ? 1.720 8.968 -4.337 1.00 85.69 100 TYR A O 1
ATOM 799 N N . LYS A 1 101 ? 0.443 7.254 -3.612 1.00 82.94 101 LYS A N 1
ATOM 800 C CA . LYS A 1 101 ? -0.267 7.953 -2.544 1.00 82.94 101 LYS A CA 1
ATOM 801 C C . LYS A 1 101 ? -0.076 7.161 -1.261 1.00 82.94 101 LYS A C 1
ATOM 803 O O . LYS A 1 101 ? -0.313 5.954 -1.239 1.00 82.94 101 LYS A O 1
ATOM 808 N N . GLN A 1 102 ? 0.384 7.841 -0.227 1.00 77.31 102 GLN A N 1
ATOM 809 C CA . GLN A 1 102 ? 0.526 7.327 1.120 1.00 77.31 102 GLN A CA 1
ATOM 810 C C . GLN A 1 102 ? -0.626 7.880 1.950 1.00 77.31 102 GLN A C 1
ATOM 812 O O . GLN A 1 102 ? -0.820 9.095 2.019 1.00 77.31 102 GLN A O 1
ATOM 817 N N . HIS A 1 103 ? -1.384 6.959 2.525 1.00 77.19 103 HIS A N 1
ATOM 818 C CA . HIS A 1 103 ? -2.501 7.217 3.418 1.00 77.19 103 HIS A CA 1
ATOM 819 C C . HIS A 1 103 ? -2.033 7.019 4.856 1.00 77.19 103 HIS A C 1
ATOM 821 O O . HIS A 1 103 ? -1.282 6.036 5.070 1.00 77.19 103 HIS A O 1
#

Sequence (103 aa):
MNFTISRTQKLIIAGVVILPLILFTLYTWATLSYTYSSGDRAGYVQKFSRKGWLCKTWEGEMAVITTAATMQEKFYFTVKNDAVAARINDTLGKRVALTYKQH

=== Feature glossary ===
The features interleaved in this record are:

— What the protein is —

Sequence gives the chain of amino acids in standard one-letter code (A=alanine, C=cysteine, …, Y=tyrosine), read N→C. It is the only feature that is directly encoded by the gene; all structural features are derived from the folded form of this sequence.

Database cross-references. InterPro integrates a dozen domain/family signature databases into unified entries with residue-range hits. GO terms attach function/process/location labels with evidence codes. CATH codes position the fold in a four-level structural taxonomy. Organism is the NCBI-taxonomy species name.

— Where its atoms are —

Atomic coordinates in PDBx/mmCIF format — the same representation the Protein Data Bank distributes. Each line of the _atom_site loop places one backbone atom in Cartesian space (units: ångströms, origin: arbitrary).

The six renders are orthographic views along the three Cartesian axes in both directions. Representation (cartoon, sticks, or surface) and color scheme (sequence-rainbow or by-chain) vary across proteins so the training set covers all the common visualization conventions.

— Local backbone conformation —

Eight-state secondary structure (DSSP): H is the canonical α-helix, G the tighter 3₁₀-helix, I the wider π-helix; E/B are β-structure, T and S are turns and bends, and '-' is everything else. DSSP derives these from the pattern of main-chain N–H···O=C hydrogen bonds, not from the sequence.

P-SEA three-state annotation labels each residue as helix, strand, or coil based purely on the geometry of the Cα trace. It serves as a fallback when the full backbone (and thus DSSP) is unavailable.

The φ/ψ torsion pair specifies the backbone conformation at each residue. φ rotates about the N–Cα bond, ψ about the Cα–C bond. Steric clashes forbid most of the (φ, ψ) plane — the allowed regions (α-helix basin, β-sheet basin, left-handed helix) are the Ramachandran-allowed regions.

— Global shape and packing —

The geometric summary reports three shape descriptors. Rg (radius of gyration) measures how spread out the Cα atoms are about their centre of mass; compact globular proteins have small Rg, elongated or unfolded ones large. Cα contacts (<8 Å, |i−j|>4) count long-range residue pairs in spatial proximity — high for tightly packed folds, near zero for rods or random coil. The bounding-box extents give the protein's footprint along x, y, z in Å.

Solvent-accessible surface area (SASA) is the area in Å² traced out by the centre of a 1.4 Å probe sphere (a water molecule) rolled over the protein's van der Waals surface (Shrake–Rupley / Lee–Richards construction). Buried residues have near-zero SASA; fully exposed residues can exceed 200 Å². The total SASA scales roughly with the number of surface residues.

The contact map is a binary N×N matrix image: pixel (i, j) is dark where Cα_i and Cα_j are within 8 Å and |i−j|>4. Because the |i−j|>4 filter removes local helical contacts, off-diagonal stripes parallel to the main diagonal indicate parallel β-sheets; stripes perpendicular to it indicat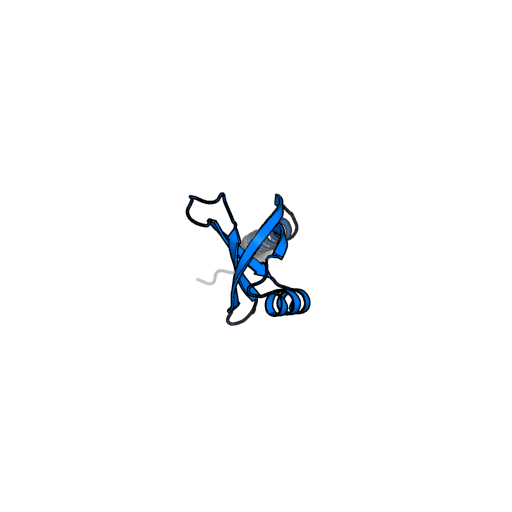e antiparallel β-sheets. The Ramachandran plot scatters every residue's (φ, ψ) pair against the sterically allowed regions. The PAE heatmap renders the predicted-aligned-error matrix.

— Structural neighborhood —

3Di is Foldseek's structural alphabet. Each residue is assigned one of twenty discrete states based on how its Cα sits relative to its spatial (not sequential) neighbors. Aligning 3Di strings finds structural homologs roughly as well as full 3D superposition, but orders of magnitude faster.

Nearest PDB neighbors are the top structural matches found by Foldseek when searching this structure against the entire Protein Data Bank. Each hit reports a TM-score (0 to 1; >0.5 almost always implies the same fold) and an E-value. These are *structural* homologs — they may share no detectable sequence similarity.

— Confidence and disorder —

For AlphaFold models, the B-factor field carries pLDDT — the model's own estimate of local accuracy on a 0–100 scale. Regions with pLDDT<50 should be treated as essentially unmodeled; they often correspond to intrinsically disordered segments.

Crystallographic B-factors measure how much each atom's electron density is smeared out, in Å². They rise in mobile loops and surface residues and fall in the buried interior. In AlphaFold models this column is repurposed to hold pLDDT instead.

Predicted aligned error is AlphaFold's pairwise confidence. Unlike pLDDT (per-residue), PAE is per-residue-pair and captures whether two parts of the structure are correctly placed relative to each other. Units are ångströms of expected positional error.